Protein AF-A0A2W4KK72-F1 (afdb_monomer_lite)

Foldseek 3Di:
DDADVVLVVVQVVVCVVPNDDDPVVNLCSQAPVCCRHPPNDPDPDPDDD

Sequence (49 aa):
MQGNPELLRLILEEIHRQGAIPFARYMDLALHHPEHGYYAQERPIIGQE

Secondary structure (DSSP, 8-state):
----HHHHHHHHHHHHHHSSPPHHHHHHHHHH-TTTSTTTS----SS--

pLDDT: mean 86.11, std 13.92, range [46.47, 97.69]

Structure (mmCIF, N/CA/C/O backbone):
data_AF-A0A2W4KK72-F1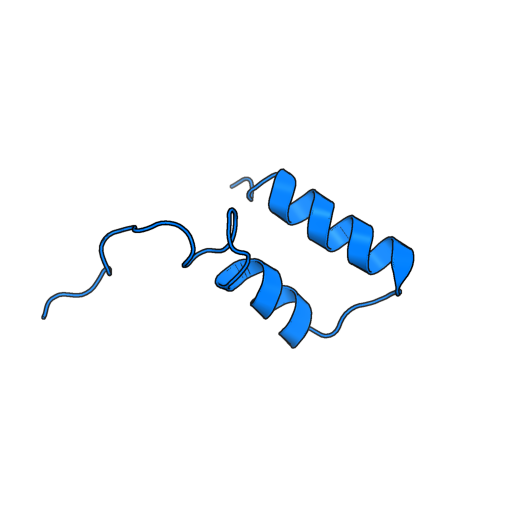
#
_entry.id   AF-A0A2W4KK72-F1
#
loop_
_atom_site.group_PDB
_atom_site.id
_atom_site.type_symbol
_atom_site.label_atom_id
_atom_site.label_alt_id
_atom_site.label_comp_id
_atom_site.label_asym_id
_atom_site.label_entity_id
_atom_site.label_seq_id
_atom_site.pdbx_PDB_ins_code
_atom_site.Cartn_x
_atom_site.Cartn_y
_atom_site.Cartn_z
_atom_site.occupancy
_atom_site.B_iso_or_equiv
_atom_site.auth_seq_id
_atom_site.auth_comp_id
_atom_site.auth_asym_id
_atom_site.auth_atom_id
_atom_site.pdbx_PDB_model_num
ATOM 1 N N . MET A 1 1 ? 14.397 9.634 -2.211 1.00 46.47 1 MET A N 1
ATOM 2 C CA . MET A 1 1 ? 13.662 8.535 -2.870 1.00 46.47 1 MET A CA 1
ATOM 3 C C . MET A 1 1 ? 12.184 8.830 -2.675 1.00 46.47 1 MET A C 1
ATOM 5 O O . MET A 1 1 ? 11.753 8.841 -1.533 1.00 46.47 1 MET A O 1
ATOM 9 N N . GLN A 1 2 ? 11.452 9.201 -3.724 1.00 66.44 2 GLN A N 1
ATOM 10 C CA . GLN A 1 2 ? 10.007 9.453 -3.634 1.00 66.44 2 GLN A CA 1
ATOM 11 C C . GLN A 1 2 ? 9.290 8.305 -4.349 1.00 66.44 2 GLN A C 1
ATOM 13 O O . GLN A 1 2 ? 9.674 7.955 -5.464 1.00 66.44 2 GLN A O 1
ATOM 18 N N . GLY A 1 3 ? 8.328 7.671 -3.673 1.00 72.25 3 GLY A N 1
ATOM 19 C CA . GLY A 1 3 ? 7.464 6.653 -4.278 1.00 72.25 3 GLY A CA 1
ATOM 20 C C . GLY A 1 3 ? 6.501 7.266 -5.299 1.00 72.25 3 GLY A C 1
ATOM 21 O O . GLY A 1 3 ? 6.406 8.487 -5.406 1.00 72.25 3 GLY A O 1
ATOM 22 N N . ASN A 1 4 ? 5.781 6.426 -6.048 1.00 88.69 4 ASN A N 1
ATOM 23 C CA . ASN A 1 4 ? 4.761 6.898 -6.985 1.00 88.69 4 ASN A CA 1
ATOM 24 C C . ASN A 1 4 ? 3.636 7.630 -6.206 1.00 88.69 4 ASN A C 1
ATOM 26 O O . ASN A 1 4 ? 3.017 7.007 -5.338 1.00 88.69 4 ASN A O 1
ATOM 30 N N . PRO A 1 5 ? 3.373 8.925 -6.479 1.00 91.94 5 PRO A N 1
ATOM 31 C CA . PRO A 1 5 ? 2.399 9.714 -5.724 1.00 91.94 5 PRO A CA 1
ATOM 32 C C . PRO A 1 5 ? 0.961 9.198 -5.865 1.00 91.94 5 PRO A C 1
ATOM 34 O O . PRO A 1 5 ? 0.210 9.253 -4.89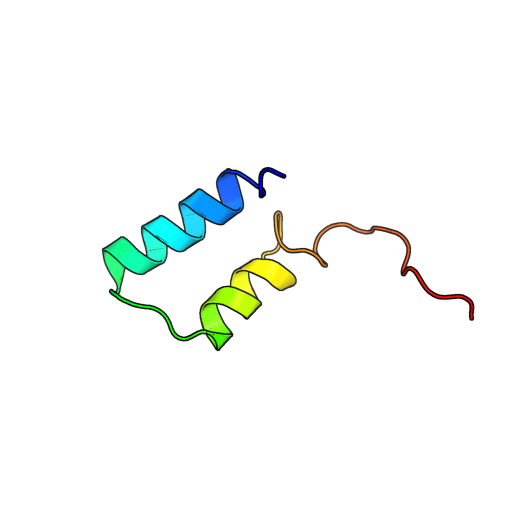3 1.00 91.94 5 PRO A O 1
ATOM 37 N N . GLU A 1 6 ? 0.589 8.628 -7.014 1.00 93.00 6 GLU A N 1
ATOM 38 C CA . GLU A 1 6 ? -0.749 8.053 -7.207 1.00 93.00 6 GLU A CA 1
ATOM 39 C C . GLU A 1 6 ? -0.921 6.748 -6.436 1.00 93.00 6 GLU A C 1
ATOM 41 O O . GLU A 1 6 ? -1.939 6.543 -5.777 1.00 93.00 6 GLU A O 1
ATOM 46 N N . LEU A 1 7 ? 0.108 5.894 -6.420 1.00 93.31 7 LEU A N 1
ATOM 47 C CA . LEU A 1 7 ? 0.095 4.691 -5.587 1.00 93.31 7 LEU A CA 1
ATOM 48 C C . LEU A 1 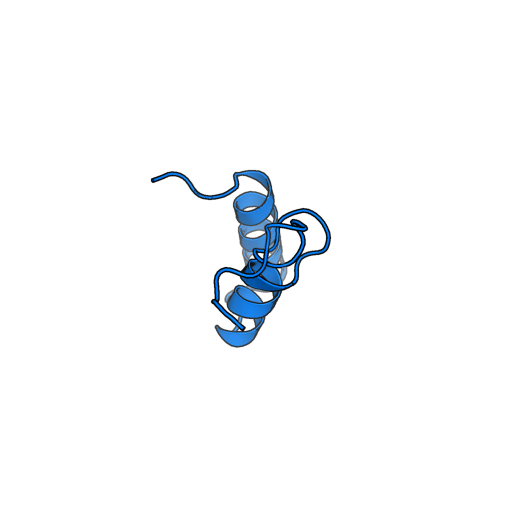7 ? -0.068 5.046 -4.101 1.00 93.31 7 LEU A C 1
ATOM 50 O O . LEU A 1 7 ? -0.829 4.403 -3.380 1.00 93.31 7 LEU A O 1
ATOM 54 N N . LEU A 1 8 ? 0.620 6.096 -3.646 1.00 94.38 8 LEU A N 1
ATOM 55 C CA . LEU A 1 8 ? 0.509 6.583 -2.274 1.00 94.38 8 LEU A CA 1
ATOM 56 C C . LEU A 1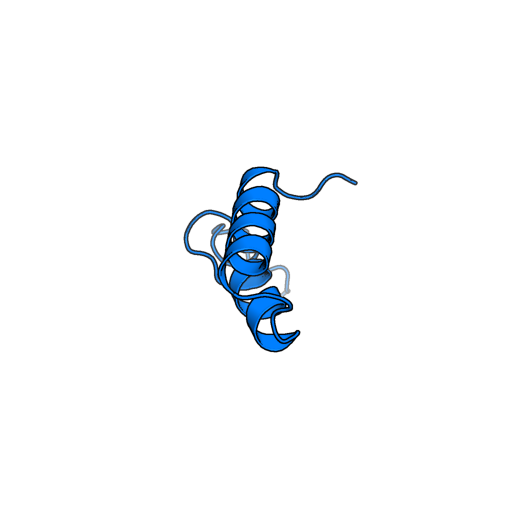 8 ? -0.903 7.104 -1.970 1.00 94.38 8 LEU A C 1
ATOM 58 O O . LEU A 1 8 ? -1.457 6.769 -0.923 1.00 94.38 8 LEU A O 1
ATOM 62 N N . ARG A 1 9 ? -1.506 7.869 -2.890 1.00 95.50 9 ARG A N 1
ATOM 63 C CA . ARG A 1 9 ? -2.888 8.354 -2.758 1.00 95.50 9 ARG A CA 1
ATOM 64 C C . ARG A 1 9 ? -3.877 7.195 -2.615 1.00 95.50 9 ARG A C 1
ATOM 66 O O . ARG A 1 9 ? -4.694 7.217 -1.701 1.00 95.50 9 ARG A O 1
ATOM 73 N N . LEU A 1 10 ? -3.759 6.166 -3.454 1.00 94.81 10 LEU A N 1
ATOM 74 C CA . LEU A 1 10 ? -4.630 4.985 -3.426 1.00 94.81 10 LEU A CA 1
ATOM 75 C C . LEU A 1 10 ? -4.545 4.226 -2.097 1.00 94.81 10 LEU A C 1
ATOM 77 O O . LEU A 1 10 ? -5.571 3.879 -1.512 1.00 94.81 10 LEU A O 1
ATOM 81 N N . ILE A 1 11 ? -3.329 4.009 -1.590 1.00 94.94 11 ILE A N 1
ATOM 82 C CA . ILE A 1 11 ? -3.111 3.335 -0.303 1.00 94.94 11 ILE A CA 1
ATOM 83 C C . ILE A 1 11 ? -3.727 4.149 0.842 1.00 94.94 11 ILE A C 1
ATOM 85 O O . ILE A 1 11 ? -4.409 3.588 1.700 1.00 94.94 11 ILE A O 1
ATOM 89 N N . LEU A 1 12 ? -3.521 5.470 0.854 1.00 96.12 12 LEU A N 1
ATOM 90 C CA . LEU A 1 12 ? -4.077 6.349 1.884 1.00 96.12 12 LEU A CA 1
ATOM 91 C C . LEU A 1 12 ? -5.606 6.401 1.837 1.00 96.12 12 LEU A C 1
ATOM 93 O O . LEU A 1 12 ? -6.244 6.334 2.884 1.00 96.12 12 LEU A O 1
ATOM 97 N N . GLU A 1 13 ? -6.206 6.480 0.651 1.00 96.75 13 GLU A N 1
ATOM 98 C CA . GLU A 1 13 ? -7.663 6.437 0.496 1.00 96.75 13 GLU A CA 1
ATOM 99 C C . GLU A 1 13 ? -8.254 5.121 0.993 1.00 96.75 13 GLU A C 1
ATOM 101 O O . GLU A 1 13 ? -9.290 5.121 1.665 1.00 96.75 13 GLU A O 1
ATOM 106 N N . GLU A 1 14 ? -7.589 3.998 0.715 1.00 96.44 14 GLU A N 1
ATOM 107 C CA . GLU A 1 14 ? -8.044 2.700 1.197 1.00 96.44 14 GLU A CA 1
ATOM 108 C C . GLU A 1 14 ? -8.001 2.625 2.729 1.00 96.44 14 GLU A C 1
ATOM 110 O O . GLU A 1 14 ? -8.982 2.193 3.343 1.00 96.44 14 GLU A O 1
ATOM 115 N N . ILE A 1 15 ? -6.922 3.130 3.339 1.00 97.31 15 ILE A N 1
ATOM 116 C CA . ILE A 1 15 ? -6.765 3.197 4.797 1.00 97.31 15 ILE A CA 1
ATOM 117 C C . ILE A 1 15 ? -7.794 4.138 5.430 1.00 97.31 15 ILE A C 1
ATOM 119 O O . ILE A 1 15 ? -8.395 3.804 6.448 1.00 97.31 15 ILE A O 1
ATOM 123 N N . HIS A 1 16 ? -8.047 5.303 4.834 1.00 97.69 16 HIS A N 1
ATOM 124 C CA . HIS A 1 16 ? -9.059 6.229 5.340 1.00 97.69 16 HIS A CA 1
ATOM 125 C C . HIS A 1 16 ? -10.469 5.630 5.292 1.00 97.69 16 HIS A C 1
ATOM 127 O O . HIS A 1 16 ? -11.275 5.898 6.180 1.00 97.69 16 HIS A O 1
ATOM 133 N N . ARG A 1 17 ? -10.774 4.810 4.280 1.00 97.00 17 ARG A N 1
ATOM 134 C CA . ARG A 1 17 ? -12.099 4.200 4.114 1.00 97.00 17 ARG A CA 1
ATOM 135 C C . ARG A 1 17 ? -12.315 2.965 4.991 1.00 97.00 17 ARG A C 1
ATOM 137 O O . ARG A 1 17 ? -13.432 2.748 5.447 1.00 97.00 17 ARG A O 1
ATOM 144 N N . GLN A 1 18 ? -11.292 2.132 5.170 1.00 95.19 18 GLN A N 1
ATOM 145 C CA . GLN A 1 18 ? -11.428 0.796 5.775 1.00 95.19 18 GLN A CA 1
ATOM 146 C C . GLN A 1 18 ? -10.667 0.643 7.099 1.00 95.19 18 GLN A C 1
ATOM 148 O O . GLN A 1 18 ? -10.811 -0.372 7.777 1.00 95.19 18 GLN A O 1
ATOM 153 N N . GLY A 1 19 ? -9.880 1.647 7.488 1.00 95.19 19 GLY A N 1
ATOM 154 C CA . GLY A 1 19 ? -8.942 1.558 8.599 1.00 95.19 19 GLY A CA 1
ATOM 155 C C . GLY A 1 19 ? -7.623 0.908 8.181 1.00 95.19 19 GLY A C 1
ATOM 156 O O . GLY A 1 19 ? -7.280 0.834 7.003 1.00 95.19 19 GLY A O 1
ATOM 157 N N . ALA A 1 20 ? -6.846 0.450 9.161 1.00 96.19 20 ALA A N 1
ATOM 158 C CA . ALA A 1 20 ? -5.559 -0.183 8.890 1.00 96.19 20 ALA A CA 1
ATOM 159 C C . ALA A 1 20 ? -5.717 -1.397 7.957 1.00 96.19 20 ALA A C 1
ATOM 161 O O . ALA A 1 20 ? -6.529 -2.287 8.211 1.00 96.19 20 ALA A O 1
ATOM 162 N N . ILE A 1 21 ? -4.908 -1.447 6.900 1.00 97.06 21 ILE A N 1
ATOM 163 C CA . ILE A 1 21 ? -4.892 -2.569 5.960 1.00 97.06 21 ILE A CA 1
ATOM 164 C C . ILE A 1 21 ? -3.832 -3.607 6.365 1.00 97.06 21 ILE A C 1
ATOM 166 O O . ILE A 1 21 ? -2.780 -3.238 6.896 1.00 97.06 21 ILE A O 1
ATOM 170 N N . PRO A 1 22 ? -4.049 -4.905 6.089 1.00 97.62 22 PRO A N 1
ATOM 171 C CA . PRO A 1 22 ? -3.015 -5.918 6.261 1.00 97.62 22 PRO A CA 1
ATOM 172 C C . PRO A 1 22 ? -1.800 -5.648 5.369 1.00 97.62 22 PRO A C 1
ATOM 174 O O . PRO A 1 22 ? -1.934 -5.160 4.246 1.00 97.62 22 PRO A O 1
ATOM 177 N N . PHE A 1 23 ? -0.615 -6.072 5.812 1.00 96.06 23 PHE A N 1
ATOM 178 C CA . PHE A 1 23 ? 0.613 -5.943 5.019 1.00 96.06 23 PHE A CA 1
ATOM 179 C C . PHE A 1 23 ? 0.500 -6.598 3.633 1.00 96.06 23 PHE A C 1
ATOM 181 O O . PHE A 1 23 ? 0.954 -6.034 2.642 1.00 96.06 23 PHE A O 1
ATOM 188 N N . ALA A 1 24 ? -0.178 -7.747 3.539 1.00 96.94 24 ALA A N 1
ATOM 189 C CA . ALA A 1 24 ? -0.440 -8.410 2.262 1.00 96.94 24 ALA 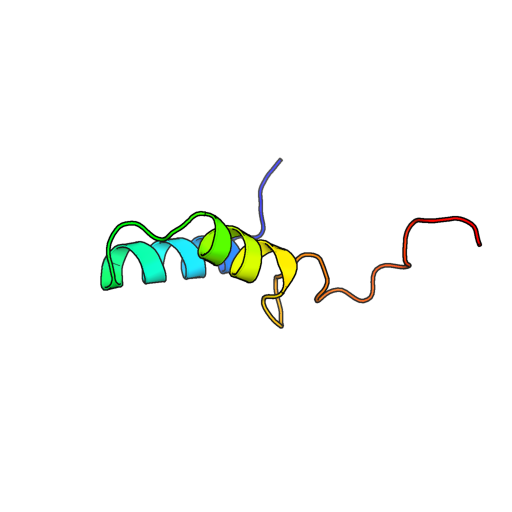A CA 1
ATOM 190 C C . ALA A 1 24 ? -1.194 -7.504 1.273 1.00 96.94 24 ALA A C 1
ATOM 192 O O . ALA A 1 24 ? -0.884 -7.504 0.087 1.00 96.94 24 ALA A O 1
ATOM 193 N N . ARG A 1 25 ? -2.136 -6.684 1.762 1.00 96.06 25 ARG A N 1
ATOM 194 C CA . ARG A 1 25 ? -2.891 -5.748 0.923 1.00 96.06 25 ARG A CA 1
ATOM 195 C C . ARG A 1 25 ? -2.027 -4.580 0.451 1.00 96.06 25 ARG A C 1
ATOM 197 O O . ARG A 1 25 ? -2.113 -4.191 -0.708 1.00 96.06 25 ARG A O 1
ATOM 204 N N . TYR A 1 26 ? -1.165 -4.061 1.323 1.00 95.31 26 TYR A N 1
ATOM 205 C CA . TYR A 1 26 ? -0.164 -3.068 0.932 1.00 95.31 26 TYR A CA 1
ATOM 206 C C . TYR A 1 26 ? 0.757 -3.606 -0.175 1.00 95.31 26 TYR A C 1
ATOM 208 O O . TYR A 1 26 ? 0.955 -2.936 -1.186 1.00 95.31 26 TYR A O 1
ATOM 216 N N . MET A 1 27 ? 1.278 -4.827 -0.009 1.00 95.88 27 MET A N 1
ATOM 217 C CA . MET A 1 27 ? 2.151 -5.466 -0.998 1.00 95.88 27 MET A CA 1
ATOM 218 C C . MET A 1 27 ? 1.435 -5.709 -2.323 1.00 95.88 27 MET A C 1
ATOM 220 O O . MET A 1 27 ? 2.018 -5.476 -3.374 1.00 95.88 27 MET A O 1
ATOM 224 N N . ASP A 1 28 ? 0.172 -6.126 -2.283 1.00 95.62 28 ASP A N 1
ATOM 225 C CA . ASP A 1 28 ? -0.640 -6.317 -3.481 1.00 95.62 28 ASP A CA 1
ATOM 226 C C . ASP A 1 28 ? -0.778 -5.020 -4.295 1.00 95.62 28 ASP A C 1
ATOM 228 O O . ASP A 1 28 ? -0.487 -5.003 -5.489 1.00 95.62 28 ASP A O 1
ATOM 232 N N . LEU A 1 29 ? -1.102 -3.901 -3.637 1.00 93.94 29 LEU A N 1
ATOM 233 C CA . LEU A 1 29 ? -1.142 -2.586 -4.284 1.00 93.94 29 LEU A CA 1
ATOM 234 C C . LEU A 1 29 ? 0.243 -2.179 -4.814 1.00 93.94 29 LEU A C 1
ATOM 236 O O . LEU A 1 29 ? 0.375 -1.736 -5.951 1.00 93.94 29 LEU A O 1
ATOM 240 N N . ALA A 1 30 ? 1.297 -2.348 -4.018 1.00 93.12 30 ALA A N 1
ATOM 241 C CA . ALA A 1 30 ? 2.638 -1.920 -4.405 1.00 93.12 30 ALA A CA 1
ATOM 242 C C . ALA A 1 30 ? 3.244 -2.743 -5.552 1.00 93.12 30 ALA A C 1
ATOM 244 O O . ALA A 1 30 ? 4.003 -2.204 -6.358 1.00 93.12 30 ALA A O 1
ATOM 245 N N . LEU A 1 31 ? 2.932 -4.035 -5.637 1.00 92.75 31 LEU A N 1
ATOM 246 C CA . LEU A 1 31 ? 3.497 -4.940 -6.635 1.00 92.75 31 LEU A CA 1
ATOM 247 C C . LEU A 1 31 ? 2.618 -5.059 -7.878 1.00 92.75 31 LEU A C 1
ATOM 249 O O . LEU A 1 31 ? 3.143 -5.002 -8.990 1.00 92.75 31 LEU A O 1
ATOM 253 N N . HIS A 1 32 ? 1.305 -5.203 -7.693 1.00 93.56 32 HIS A N 1
ATOM 254 C CA . HIS A 1 32 ? 0.382 -5.646 -8.738 1.00 93.56 32 HIS A CA 1
ATOM 255 C C . HIS A 1 32 ? -0.625 -4.580 -9.185 1.00 93.56 32 HIS A C 1
ATOM 257 O O . HIS A 1 32 ? -1.430 -4.872 -10.067 1.00 93.56 32 HIS A O 1
ATOM 263 N N . HIS A 1 33 ? -0.622 -3.360 -8.621 1.00 91.38 33 HIS A N 1
ATOM 264 C CA . HIS A 1 33 ? -1.548 -2.320 -9.085 1.00 91.38 33 HIS A CA 1
ATOM 265 C C . HIS A 1 33 ? -1.380 -2.088 -10.596 1.00 91.38 33 HIS A C 1
ATOM 267 O O . HIS A 1 33 ? -0.263 -1.788 -11.019 1.00 91.38 33 HIS A O 1
ATOM 273 N N . PRO A 1 34 ? -2.455 -2.161 -11.401 1.00 87.94 34 PRO A N 1
ATOM 274 C CA . PRO A 1 34 ? -2.377 -2.293 -12.860 1.00 87.94 34 PRO A CA 1
ATOM 275 C C . PRO A 1 34 ? -1.627 -1.163 -13.573 1.00 87.94 34 PRO A C 1
ATOM 277 O O . PRO A 1 34 ? -1.089 -1.384 -14.648 1.00 87.94 34 PRO A O 1
ATOM 280 N N . GLU A 1 35 ? -1.571 0.033 -12.985 1.00 89.19 35 GLU A N 1
ATOM 281 C CA . GLU A 1 35 ? -0.897 1.197 -13.586 1.00 89.19 35 GLU A CA 1
ATOM 282 C C . GLU A 1 35 ? 0.351 1.656 -12.821 1.00 89.19 35 GLU A C 1
ATOM 284 O O . GLU A 1 35 ? 1.186 2.398 -13.340 1.00 89.19 35 GLU A O 1
ATOM 289 N N . HIS A 1 36 ? 0.466 1.285 -11.547 1.00 89.50 36 HIS A N 1
ATOM 290 C CA . HIS A 1 36 ? 1.412 1.921 -10.618 1.00 89.50 36 HIS A CA 1
ATOM 291 C C . HIS A 1 36 ? 2.204 0.922 -9.780 1.00 89.50 36 HIS A C 1
ATOM 293 O O . HIS A 1 36 ? 3.105 1.329 -9.044 1.00 89.50 36 HIS A O 1
ATOM 299 N N . GLY A 1 37 ? 1.869 -0.362 -9.889 1.00 89.44 37 GLY A N 1
ATOM 300 C CA . GLY A 1 37 ? 2.572 -1.444 -9.235 1.00 89.44 37 GLY A CA 1
ATOM 301 C C . GLY A 1 37 ? 3.939 -1.665 -9.866 1.00 89.44 37 GLY A C 1
ATOM 302 O O . GLY A 1 37 ? 4.175 -1.351 -11.034 1.00 89.44 37 GLY A O 1
ATOM 303 N N . TYR A 1 38 ? 4.848 -2.233 -9.087 1.00 87.94 38 TYR A N 1
ATOM 304 C CA . TYR A 1 38 ? 6.206 -2.531 -9.524 1.00 87.94 38 TYR A CA 1
ATOM 305 C C . TYR A 1 38 ? 6.248 -3.384 -10.805 1.00 87.94 38 TYR A C 1
ATOM 307 O O . TYR A 1 38 ? 7.055 -3.105 -11.690 1.00 87.94 38 TYR A O 1
ATOM 315 N N . TYR A 1 39 ? 5.352 -4.370 -10.928 1.00 87.94 39 TYR A N 1
ATOM 316 C CA . TYR A 1 39 ? 5.269 -5.262 -12.090 1.00 87.94 39 TYR A CA 1
ATOM 317 C C . TYR A 1 39 ? 4.347 -4.763 -13.209 1.00 87.94 39 TYR A C 1
ATOM 319 O O . TYR A 1 39 ? 4.272 -5.400 -14.253 1.00 87.94 39 TYR A O 1
ATOM 327 N N . ALA A 1 40 ? 3.645 -3.642 -13.021 1.00 82.38 40 ALA A N 1
ATOM 328 C CA . ALA A 1 40 ? 2.796 -3.070 -14.068 1.00 82.38 40 ALA A CA 1
ATOM 329 C C . ALA A 1 40 ? 3.603 -2.402 -15.185 1.00 82.38 40 ALA A C 1
ATOM 331 O O . ALA A 1 40 ? 3.131 -2.261 -16.309 1.00 82.38 40 ALA A O 1
ATOM 332 N N . GLN A 1 41 ? 4.829 -1.977 -1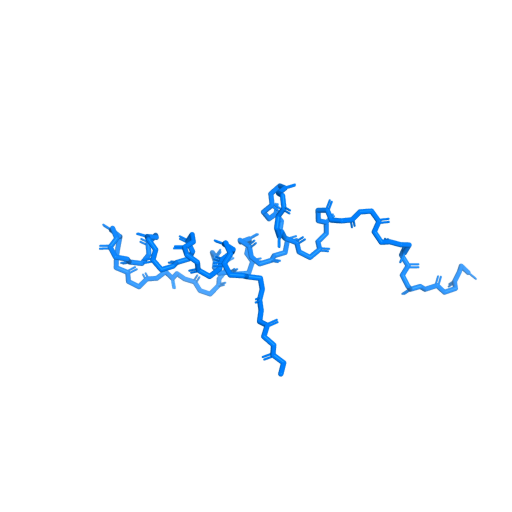4.881 1.00 71.38 41 GLN A N 1
ATOM 333 C CA . GLN A 1 41 ? 5.747 -1.512 -15.905 1.00 71.38 41 GLN A CA 1
ATOM 334 C C . GLN A 1 41 ? 6.411 -2.737 -16.533 1.00 71.38 41 GLN A C 1
ATOM 336 O O . GLN A 1 41 ? 7.021 -3.525 -15.814 1.00 71.38 41 GLN A O 1
ATOM 341 N N . GLU A 1 42 ? 6.366 -2.852 -17.863 1.00 65.25 42 GLU A N 1
ATOM 342 C CA . GLU A 1 42 ? 7.162 -3.797 -18.666 1.00 65.25 42 GLU A CA 1
ATOM 343 C C . GLU A 1 42 ? 8.665 -3.453 -18.595 1.00 65.25 42 GLU A C 1
ATOM 345 O O . GLU A 1 42 ? 9.364 -3.336 -19.602 1.00 65.25 42 GLU A O 1
ATOM 350 N N . ARG A 1 43 ? 9.197 -3.203 -17.393 1.00 62.91 43 ARG A N 1
ATOM 351 C CA . ARG A 1 43 ? 10.638 -3.100 -17.206 1.00 62.91 43 ARG A CA 1
ATOM 352 C C . ARG A 1 43 ? 11.225 -4.461 -17.562 1.00 62.91 43 ARG A C 1
ATOM 354 O O . ARG A 1 43 ? 10.663 -5.478 -17.149 1.00 62.91 43 ARG A O 1
ATOM 361 N N . PRO A 1 44 ? 12.343 -4.495 -18.305 1.00 60.72 44 PRO A N 1
ATOM 362 C CA . PRO A 1 44 ? 12.990 -5.752 -18.633 1.00 60.72 44 PRO A CA 1
ATOM 363 C C . PRO A 1 44 ? 13.261 -6.494 -17.325 1.00 60.72 44 PRO A C 1
ATOM 365 O O . PRO A 1 44 ? 13.771 -5.895 -16.375 1.00 60.72 44 PRO A O 1
ATOM 368 N N . ILE A 1 45 ? 12.861 -7.766 -17.264 1.00 62.28 45 ILE A N 1
ATOM 369 C CA . ILE A 1 45 ? 13.149 -8.653 -16.136 1.00 62.28 45 ILE A CA 1
ATOM 370 C C . ILE A 1 45 ? 14.652 -8.542 -15.869 1.00 62.28 45 ILE A C 1
ATOM 372 O O . ILE A 1 45 ? 15.467 -8.866 -16.730 1.00 62.28 45 ILE A O 1
ATOM 376 N N . ILE A 1 46 ? 15.028 -8.008 -14.705 1.00 64.06 46 ILE A N 1
ATOM 377 C CA . ILE A 1 46 ? 16.437 -7.866 -14.344 1.00 64.06 46 ILE A CA 1
ATOM 378 C C . ILE A 1 46 ? 16.903 -9.229 -13.831 1.00 64.06 46 ILE A C 1
ATOM 380 O O . ILE A 1 46 ? 16.745 -9.554 -12.657 1.00 64.06 46 ILE A O 1
ATOM 384 N N . GLY A 1 47 ? 17.446 -10.025 -14.746 1.00 66.62 47 GLY A N 1
ATOM 385 C CA . GLY A 1 47 ? 18.083 -11.316 -14.512 1.00 66.62 47 GLY A CA 1
ATOM 386 C C . GLY A 1 47 ? 18.705 -11.804 -15.820 1.00 66.62 47 GLY A C 1
ATOM 387 O O . GLY A 1 47 ? 18.107 -11.633 -16.878 1.00 66.62 47 GLY A O 1
ATOM 388 N N . GLN A 1 48 ? 19.928 -12.334 -15.766 1.00 60.91 48 GLN A N 1
ATOM 389 C CA . GLN A 1 48 ? 20.492 -13.063 -16.904 1.00 60.91 48 GLN A CA 1
ATOM 390 C C . GLN A 1 48 ? 19.798 -14.427 -16.967 1.00 60.91 48 GLN A C 1
ATOM 392 O O . GLN A 1 48 ? 19.689 -15.076 -15.925 1.00 60.91 48 GLN A O 1
ATOM 397 N N . GLU A 1 49 ? 19.305 -14.818 -18.145 1.00 56.12 49 GLU A N 1
ATOM 398 C CA . GLU A 1 49 ? 18.917 -16.212 -18.413 1.00 56.12 49 GLU A CA 1
ATOM 399 C C . GLU A 1 49 ? 20.102 -17.168 -18.215 1.00 56.12 49 GLU A C 1
ATOM 401 O O . GLU A 1 49 ? 21.251 -16.761 -18.522 1.00 56.12 49 GLU A O 1
#

Radius of gyration: 12.72 Å; chains: 1; bounding box: 33×26×28 Å